Protein AF-A0A8I2YJL2-F1 (afdb_monomer_lite)

Radius of gyration: 26.75 Å; chains: 1; bounding box: 42×80×99 Å

pLDDT: mean 73.01, std 20.83, range [34.62, 95.69]

Organism: NCBI:txid495285

Sequence (172 aa):
MATSSSMVDPLESVQSTEHAPDVHYFFEKCKNETLTCVPCRWLPNHNFIYKYTTANSGLGSHIEKFHLLQYLELAEKHNWPIYITVITSVFSMGYTFKTLCEALKQTGVTTHNLPPPPMPSPQSPYNIRAGTEPSLEDGLPEFSTSIFVRFPIKFIIADDQVLVPNLDVHEN

Secondary structure (DSSP, 8-state):
---------TT-------S-HHHHTTEEEETTTEEEETTTTTSTT---EEETT--HHHHHHHHHHHSHHHHHHHHHHHT-----HHHHHHHHTT--HHHHHHHHTSTT--TTS--PPPP--TT---------PPPTTS--PPP-HHHHTHHHHHHHHHHT------------

Foldseek 3Di:
DDDDDDPDDPPPDPPPDDDQPLLCVQWDQDPVQKTWGPVQCPDVPRTDIGHVPDDSQVSLVVCQVPPVLVSLVVCVVVVGDDPNVLVVVVVVQVDDSVQVSVQVVDPPDHSVDGDRGDPDDPDDPDDPPDDDDDDPPDDDPDDDPVVVVPVVVVVVVVVVPDDDDDDDDDDD

Structure (mmCIF, N/CA/C/O backbone):
data_AF-A0A8I2YJL2-F1
#
_entry.id   AF-A0A8I2YJL2-F1
#
loop_
_atom_site.group_PDB
_atom_site.id
_atom_site.type_symbol
_atom_site.label_atom_id
_atom_site.label_alt_id
_atom_site.label_comp_id
_atom_site.label_asym_id
_atom_site.label_entity_id
_atom_site.label_seq_id
_atom_site.pdbx_PDB_ins_code
_atom_site.Cartn_x
_atom_site.Cartn_y
_atom_site.Cartn_z
_atom_site.occupancy
_atom_site.B_iso_or_equiv
_atom_site.auth_seq_id
_atom_site.auth_comp_id
_atom_site.auth_asym_id
_atom_site.auth_atom_id
_atom_site.pdbx_PDB_model_num
ATOM 1 N N . MET A 1 1 ? -5.627 -3.458 -59.576 1.00 40.25 1 MET A N 1
ATOM 2 C CA . MET A 1 1 ? -5.447 -2.564 -58.413 1.00 40.25 1 MET A CA 1
ATOM 3 C C . MET A 1 1 ? -6.241 -3.164 -57.269 1.00 40.25 1 MET A C 1
ATOM 5 O O . MET A 1 1 ? -7.459 -3.093 -57.298 1.00 40.25 1 MET A O 1
ATOM 9 N N . ALA A 1 2 ? -5.571 -3.873 -56.363 1.00 34.62 2 ALA A N 1
ATOM 10 C CA . ALA A 1 2 ? -6.199 -4.526 -55.219 1.00 34.62 2 ALA A CA 1
ATOM 11 C C . ALA A 1 2 ? -5.744 -3.792 -53.954 1.00 34.62 2 ALA A C 1
ATOM 13 O O . ALA A 1 2 ? -4.549 -3.712 -53.680 1.00 34.62 2 ALA A O 1
ATOM 14 N N . THR A 1 3 ? -6.692 -3.195 -53.240 1.00 39.78 3 THR A N 1
ATOM 15 C CA . THR A 1 3 ? -6.475 -2.540 -51.949 1.00 39.78 3 THR A CA 1
ATOM 16 C C . THR A 1 3 ? -6.655 -3.570 -50.841 1.00 39.78 3 THR A C 1
ATOM 18 O O . THR A 1 3 ? -7.779 -3.977 -50.550 1.00 39.78 3 THR A O 1
ATOM 21 N N . SER A 1 4 ? -5.553 -3.994 -50.229 1.00 38.56 4 SER A N 1
ATOM 22 C CA . SER A 1 4 ? -5.560 -4.810 -49.015 1.00 38.56 4 SER A CA 1
ATOM 23 C C . SER A 1 4 ? -5.905 -3.919 -47.822 1.00 38.56 4 SER A C 1
ATOM 25 O O . SER A 1 4 ? -5.081 -3.125 -47.371 1.00 38.56 4 SER A O 1
ATOM 27 N N . SER A 1 5 ? -7.142 -4.017 -47.338 1.00 41.66 5 SER A N 1
ATOM 28 C CA . SER A 1 5 ? -7.577 -3.388 -46.092 1.00 41.66 5 SER A CA 1
ATOM 29 C C . SER A 1 5 ? -7.211 -4.319 -44.935 1.00 41.66 5 SER A C 1
ATOM 31 O O . SER A 1 5 ? -7.800 -5.383 -44.768 1.00 41.66 5 SER A O 1
ATOM 33 N N . SER A 1 6 ? -6.169 -3.947 -44.194 1.00 46.12 6 SER A N 1
ATOM 34 C CA . SER A 1 6 ? -5.740 -4.613 -42.966 1.00 46.12 6 SER A CA 1
ATOM 35 C C . SER A 1 6 ? -6.731 -4.265 -41.858 1.00 46.12 6 SER A C 1
ATOM 37 O O . SER A 1 6 ? -6.643 -3.188 -41.268 1.00 46.12 6 SER A O 1
ATOM 39 N N . MET A 1 7 ? -7.689 -5.155 -41.597 1.00 44.62 7 MET A N 1
ATOM 40 C CA . MET A 1 7 ? -8.492 -5.115 -40.377 1.00 44.62 7 MET A CA 1
ATOM 41 C C . MET A 1 7 ? -7.555 -5.370 -39.198 1.00 44.62 7 MET A C 1
ATOM 43 O O . MET A 1 7 ? -7.060 -6.478 -39.018 1.00 44.62 7 MET A O 1
ATOM 47 N N . VAL A 1 8 ? -7.271 -4.322 -38.431 1.00 51.69 8 VAL A N 1
ATOM 48 C CA . VAL A 1 8 ? -6.708 -4.475 -37.092 1.00 51.69 8 VAL A CA 1
ATOM 49 C C . VAL A 1 8 ? -7.827 -4.974 -36.185 1.00 51.69 8 VAL A C 1
ATOM 51 O O . VAL A 1 8 ? -8.865 -4.327 -36.050 1.00 51.69 8 VAL A O 1
ATOM 54 N N . ASP A 1 9 ? -7.632 -6.169 -35.640 1.00 42.97 9 ASP A N 1
ATOM 55 C CA . ASP A 1 9 ? -8.527 -6.807 -34.683 1.00 42.97 9 ASP A CA 1
ATOM 56 C C . ASP A 1 9 ? -8.561 -5.968 -33.385 1.00 42.97 9 ASP A C 1
ATOM 58 O O . ASP A 1 9 ? -7.508 -5.757 -32.776 1.00 42.97 9 ASP A O 1
ATOM 62 N N . PRO A 1 10 ? -9.719 -5.433 -32.947 1.00 44.44 10 PRO A N 1
ATOM 63 C CA . PRO A 1 10 ? -9.801 -4.607 -31.741 1.00 44.44 10 PRO A CA 1
ATOM 64 C C . PRO A 1 10 ? -9.634 -5.385 -30.426 1.00 44.44 10 PRO A C 1
ATOM 66 O O . PRO A 1 10 ? -9.816 -4.793 -29.360 1.00 44.44 10 PRO A O 1
ATOM 69 N N . LEU A 1 11 ? -9.331 -6.687 -30.469 1.00 42.66 11 LEU A N 1
ATOM 70 C CA . LEU A 1 11 ? -9.322 -7.556 -29.291 1.00 42.66 11 LEU A CA 1
ATOM 71 C C . LEU A 1 11 ? -7.940 -8.064 -28.850 1.00 42.66 11 LEU A C 1
ATOM 73 O O . LEU A 1 11 ? -7.865 -8.945 -27.998 1.00 42.66 11 LEU A O 1
ATOM 77 N N . GLU A 1 12 ? -6.841 -7.491 -29.343 1.00 41.25 12 GLU A N 1
ATOM 78 C CA . GLU A 1 12 ? -5.493 -7.797 -28.839 1.00 41.25 12 GLU A CA 1
ATOM 79 C C . GLU A 1 12 ? -4.916 -6.655 -27.994 1.00 41.25 12 GLU A C 1
ATOM 81 O O . GLU A 1 12 ? -4.026 -5.923 -28.412 1.00 41.25 12 GLU A O 1
ATOM 86 N N . SER A 1 13 ? -5.427 -6.503 -26.771 1.00 45.25 13 SER A N 1
ATOM 87 C CA . SER A 1 13 ? -4.605 -6.191 -25.588 1.00 45.25 13 SER A CA 1
ATOM 88 C C . SER A 1 13 ? -5.466 -6.253 -24.325 1.00 45.25 13 SER A C 1
ATOM 90 O O . SER A 1 13 ? -5.658 -5.274 -23.606 1.00 45.25 13 SER A O 1
ATOM 92 N N . VAL A 1 14 ? -5.999 -7.436 -24.032 1.00 44.56 14 VAL A N 1
ATOM 93 C CA . VAL A 1 14 ? -6.298 -7.798 -22.644 1.00 44.56 14 VAL A CA 1
ATOM 94 C C . VAL A 1 14 ? -5.341 -8.921 -22.276 1.00 44.56 14 VAL A C 1
ATOM 96 O O . VAL A 1 14 ? -5.726 -10.064 -22.063 1.00 44.56 14 VAL A O 1
ATOM 99 N N . GLN A 1 15 ? -4.047 -8.599 -22.223 1.00 41.25 15 GLN A N 1
ATOM 100 C CA . GLN A 1 15 ? -3.095 -9.420 -21.476 1.00 41.25 15 GLN A CA 1
ATOM 101 C C . GLN A 1 15 ? -3.305 -9.155 -19.979 1.00 41.25 15 GLN A C 1
ATOM 103 O O . GLN A 1 15 ? -2.468 -8.560 -19.302 1.00 41.25 15 GLN A O 1
ATOM 108 N N . SER A 1 16 ? -4.455 -9.588 -19.460 1.00 48.97 16 SER A N 1
ATOM 109 C CA . SER A 1 16 ? -4.655 -9.779 -18.026 1.00 48.97 16 SER A CA 1
ATOM 110 C C . SER A 1 16 ? -3.971 -11.081 -17.635 1.00 48.97 16 SER A C 1
ATOM 112 O O . SER A 1 16 ? -4.596 -12.129 -17.526 1.00 48.97 16 SER A O 1
ATOM 114 N N . THR A 1 17 ? -2.656 -11.019 -17.449 1.00 43.50 17 THR A N 1
ATOM 115 C CA . THR A 1 17 ? -1.947 -12.025 -16.658 1.00 43.50 17 THR A CA 1
ATOM 116 C C . THR A 1 17 ? -2.290 -11.797 -15.192 1.00 43.50 17 THR A C 1
ATOM 118 O O . THR A 1 17 ? -1.990 -10.738 -14.642 1.00 43.50 17 THR A O 1
ATOM 121 N N . GLU A 1 18 ? -2.949 -12.787 -14.602 1.00 58.28 18 GLU A N 1
ATOM 122 C CA . GLU A 1 18 ? -3.351 -12.916 -13.202 1.00 58.28 18 GLU A CA 1
ATOM 123 C C . GLU A 1 18 ? -2.199 -12.652 -12.216 1.00 58.28 18 GLU A C 1
ATOM 125 O O . GLU A 1 18 ? -1.534 -13.578 -11.770 1.00 58.28 18 GLU A O 1
ATOM 130 N N . HIS A 1 19 ? -1.951 -11.404 -11.823 1.00 63.06 19 HIS A N 1
ATOM 131 C CA . HIS A 1 19 ? -1.019 -11.098 -10.735 1.00 63.06 19 HIS A CA 1
ATOM 132 C C . HIS A 1 19 ? -1.487 -9.852 -9.977 1.00 63.06 19 HIS A C 1
ATOM 134 O O . HIS A 1 19 ? -1.942 -8.898 -10.600 1.00 63.06 19 HIS A O 1
ATOM 140 N N . ALA A 1 20 ? -1.407 -9.913 -8.638 1.00 72.44 20 ALA A N 1
ATOM 141 C CA . ALA A 1 20 ? -1.527 -8.826 -7.651 1.00 72.44 20 ALA A CA 1
ATOM 142 C C . ALA A 1 20 ? -2.041 -7.478 -8.218 1.00 72.44 20 ALA A C 1
ATOM 144 O O . ALA A 1 20 ? -1.235 -6.574 -8.480 1.00 72.44 20 ALA A O 1
ATOM 145 N N . PRO A 1 21 ? -3.363 -7.339 -8.468 1.00 80.31 21 PRO A N 1
ATOM 146 C CA . PRO A 1 21 ? -3.924 -6.139 -9.097 1.00 80.31 21 PRO A CA 1
ATOM 147 C C . PRO A 1 21 ? -3.680 -4.883 -8.252 1.00 80.31 21 PRO A C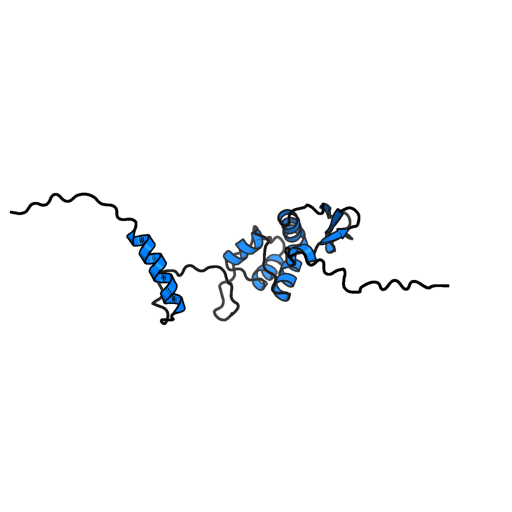 1
ATOM 149 O O . PRO A 1 21 ? -3.542 -3.783 -8.784 1.00 80.31 21 PRO A O 1
ATOM 152 N N . ASP A 1 22 ? -3.571 -5.079 -6.944 1.00 84.12 22 ASP A N 1
ATOM 153 C CA . ASP A 1 22 ? -3.222 -4.095 -5.934 1.00 84.12 22 ASP A CA 1
ATOM 154 C C . ASP A 1 22 ? -1.814 -3.521 -6.130 1.00 84.12 22 ASP A C 1
ATOM 156 O O . ASP A 1 22 ? -1.627 -2.304 -6.111 1.00 84.12 22 ASP A O 1
ATOM 160 N N . VAL A 1 23 ? -0.828 -4.382 -6.386 1.00 86.06 23 VAL A N 1
ATOM 161 C CA . VAL A 1 23 ? 0.558 -3.967 -6.611 1.00 86.06 23 VAL A CA 1
ATOM 162 C C . VAL A 1 23 ? 0.696 -3.319 -7.983 1.00 86.06 23 VAL A C 1
ATOM 164 O O . VAL A 1 23 ? 1.228 -2.214 -8.094 1.00 86.06 23 VAL A O 1
ATOM 167 N N . HIS A 1 24 ? 0.189 -3.964 -9.035 1.00 88.75 24 HIS A N 1
ATOM 168 C CA . HIS A 1 24 ? 0.382 -3.495 -10.409 1.00 88.75 24 HIS A CA 1
ATOM 169 C C . HIS A 1 24 ? -0.317 -2.170 -10.718 1.00 88.75 24 HIS A C 1
ATOM 171 O O . HIS A 1 24 ? 0.131 -1.466 -11.619 1.00 88.75 24 HIS A O 1
ATOM 177 N N . TYR A 1 25 ? -1.330 -1.768 -9.946 1.00 91.06 25 TYR A N 1
ATOM 178 C CA . TYR A 1 25 ? -1.932 -0.438 -10.068 1.00 91.06 25 TYR A CA 1
ATOM 179 C C . TYR A 1 25 ? -0.901 0.700 -9.956 1.00 91.06 25 TYR A C 1
ATOM 181 O O . TYR A 1 25 ? -1.024 1.733 -10.615 1.00 91.06 25 TYR A O 1
ATOM 189 N N . PHE A 1 26 ? 0.137 0.516 -9.138 1.00 92.25 26 PHE A N 1
ATOM 190 C CA . PHE A 1 26 ? 1.153 1.539 -8.894 1.00 92.25 26 PHE A CA 1
ATOM 191 C C . PHE A 1 26 ? 2.275 1.550 -9.935 1.00 92.25 26 PHE A C 1
ATOM 193 O O . PHE A 1 26 ? 3.034 2.520 -9.972 1.00 92.25 26 PHE A O 1
ATOM 200 N N . PHE A 1 27 ? 2.400 0.515 -10.774 1.00 92.94 27 PHE A N 1
ATOM 201 C CA . PHE A 1 27 ? 3.561 0.326 -11.646 1.00 92.94 27 PHE A CA 1
ATOM 202 C C . PHE A 1 27 ? 3.181 0.204 -13.119 1.00 92.94 27 PHE A C 1
ATOM 204 O O . PHE A 1 27 ? 2.415 -0.666 -13.521 1.00 92.94 27 PHE A O 1
ATOM 211 N N . GLU A 1 28 ? 3.806 1.037 -13.946 1.00 91.75 28 GLU A N 1
ATOM 212 C CA . GLU A 1 28 ? 3.641 1.027 -15.397 1.00 91.75 28 GLU A CA 1
ATOM 213 C C . GLU A 1 28 ? 4.828 0.323 -16.067 1.00 91.75 28 GLU A C 1
ATOM 215 O O . GLU A 1 28 ? 5.984 0.519 -15.675 1.00 91.75 28 GLU A O 1
ATOM 220 N N . LYS A 1 29 ? 4.545 -0.504 -17.083 1.00 90.19 29 LYS A N 1
ATOM 221 C CA . LYS A 1 29 ? 5.572 -1.157 -17.908 1.00 90.19 29 LYS A CA 1
ATOM 222 C C . LYS A 1 29 ? 6.118 -0.163 -18.934 1.00 90.19 29 LYS A C 1
ATOM 224 O O . LYS A 1 29 ? 5.367 0.394 -19.730 1.00 90.19 29 LYS A O 1
ATOM 229 N N . CYS A 1 30 ? 7.433 0.002 -18.960 1.00 85.50 30 CYS A N 1
ATOM 230 C CA . CYS A 1 30 ? 8.153 0.844 -19.910 1.00 85.50 30 CYS A CA 1
ATOM 231 C C . CYS A 1 30 ? 8.823 0.003 -21.012 1.00 85.50 30 CYS A C 1
ATOM 233 O O . CYS A 1 30 ? 9.103 -1.181 -20.831 1.00 85.50 30 CYS A O 1
ATOM 235 N N . LYS A 1 31 ? 9.142 0.638 -22.152 1.00 79.88 31 LYS A N 1
ATOM 236 C CA . LYS A 1 31 ? 9.701 -0.017 -23.358 1.00 79.88 31 LYS A CA 1
ATOM 237 C C . LYS A 1 31 ? 11.020 -0.773 -23.137 1.00 79.88 31 LYS A C 1
ATOM 239 O O . LYS A 1 31 ? 11.356 -1.629 -23.942 1.00 79.88 31 LYS A O 1
ATOM 244 N N . ASN A 1 32 ? 11.741 -0.483 -22.056 1.00 84.62 32 ASN A N 1
ATOM 245 C CA . ASN A 1 32 ? 13.047 -1.071 -21.751 1.00 84.62 32 ASN A CA 1
ATOM 246 C C . ASN A 1 32 ? 12.949 -2.250 -20.768 1.00 84.62 32 ASN A C 1
ATOM 248 O O . ASN A 1 32 ? 13.877 -2.466 -19.994 1.00 84.62 32 ASN A O 1
ATOM 252 N N . GLU A 1 33 ? 11.813 -2.955 -20.739 1.00 86.75 33 GLU A N 1
ATOM 253 C CA . GLU A 1 33 ? 11.546 -4.042 -19.779 1.00 86.75 33 GLU A CA 1
ATOM 254 C C . GLU A 1 33 ? 11.688 -3.591 -18.316 1.00 86.75 33 GLU A C 1
ATOM 256 O O . GLU A 1 33 ? 12.111 -4.340 -17.429 1.00 86.75 33 GLU A O 1
ATOM 261 N N . THR A 1 34 ? 11.340 -2.333 -18.054 1.00 90.69 34 THR A N 1
ATOM 262 C CA . THR A 1 34 ? 11.356 -1.747 -16.718 1.00 90.69 34 THR A CA 1
ATOM 263 C C . THR A 1 34 ? 9.946 -1.474 -16.221 1.00 90.69 34 THR A C 1
ATOM 265 O O . THR A 1 34 ? 9.014 -1.274 -16.998 1.00 90.69 34 THR A O 1
ATOM 268 N N . LEU A 1 35 ? 9.798 -1.471 -14.902 1.00 91.12 35 LEU A N 1
ATOM 269 C CA . LEU A 1 35 ? 8.601 -1.042 -14.196 1.00 91.12 35 LEU A CA 1
ATOM 270 C C . LEU A 1 35 ? 8.902 0.281 -13.504 1.00 91.12 35 LEU A C 1
ATOM 272 O O . LEU A 1 35 ? 9.925 0.416 -12.828 1.00 91.12 35 LEU A O 1
ATOM 276 N N . THR A 1 36 ? 8.016 1.255 -13.653 1.00 91.81 36 THR A N 1
ATOM 277 C CA . THR A 1 36 ? 8.159 2.559 -13.003 1.00 91.81 36 THR A CA 1
ATOM 278 C C . THR A 1 36 ? 6.961 2.814 -12.116 1.00 91.81 36 THR A C 1
ATOM 280 O O . THR A 1 36 ? 5.821 2.633 -12.541 1.00 91.81 36 THR A O 1
ATOM 283 N N . CYS A 1 37 ? 7.214 3.252 -10.885 1.00 93.75 37 CYS A N 1
ATOM 284 C CA . CYS A 1 37 ? 6.137 3.667 -10.001 1.00 93.75 37 CYS A CA 1
ATOM 285 C C . CYS A 1 37 ? 5.509 4.975 -10.516 1.00 93.75 37 CYS A C 1
ATOM 287 O O . CYS A 1 37 ? 6.176 6.014 -10.580 1.00 93.75 37 CYS A O 1
ATOM 289 N N . VAL A 1 38 ? 4.224 4.934 -10.871 1.00 91.69 38 VAL A N 1
ATOM 290 C CA . VAL A 1 38 ? 3.510 6.048 -11.510 1.00 91.69 38 VAL A CA 1
ATOM 291 C C . VAL A 1 38 ? 3.446 7.289 -10.607 1.00 91.69 38 VAL A C 1
ATOM 293 O O . VAL A 1 38 ? 3.825 8.361 -11.085 1.00 91.69 38 VAL A O 1
ATOM 296 N N . PRO A 1 39 ? 3.075 7.194 -9.311 1.00 90.56 39 PRO A N 1
ATOM 297 C CA . PRO A 1 39 ? 3.139 8.341 -8.397 1.00 90.56 39 PRO A CA 1
ATOM 298 C C . PRO A 1 39 ? 4.541 8.941 -8.228 1.00 90.56 39 PRO A C 1
ATOM 300 O O . PRO A 1 39 ? 4.696 10.141 -8.021 1.00 90.56 39 PRO A O 1
ATOM 303 N N . CYS A 1 40 ? 5.572 8.104 -8.311 1.00 91.12 40 CYS A N 1
ATOM 304 C CA . CYS A 1 40 ? 6.956 8.480 -8.040 1.00 91.12 40 CYS A CA 1
ATOM 305 C C . CYS A 1 40 ? 7.667 9.137 -9.222 1.00 91.12 40 CYS A C 1
ATOM 307 O O . CYS A 1 40 ? 8.613 9.897 -9.024 1.00 91.12 40 CYS A O 1
ATOM 309 N N . ARG A 1 41 ? 7.244 8.842 -10.456 1.00 87.75 41 ARG A N 1
ATOM 310 C CA . ARG A 1 41 ? 8.020 9.159 -11.667 1.00 87.75 41 ARG A CA 1
ATOM 311 C C . ARG A 1 41 ? 8.333 10.648 -11.852 1.00 87.75 41 ARG A C 1
ATOM 313 O O . ARG A 1 41 ? 9.312 10.984 -12.511 1.00 87.75 41 ARG A O 1
ATOM 320 N N . TRP A 1 42 ? 7.514 11.525 -11.272 1.00 82.00 42 TRP A N 1
ATOM 321 C CA . TRP A 1 42 ? 7.639 12.981 -11.387 1.00 82.00 42 TRP A CA 1
ATOM 322 C C . TRP A 1 42 ? 8.298 13.652 -10.181 1.00 82.00 42 TRP A C 1
ATOM 324 O O . TRP A 1 42 ? 8.518 14.861 -10.201 1.00 82.00 42 TRP A O 1
ATOM 334 N N . LEU A 1 43 ? 8.595 12.896 -9.125 1.00 83.06 43 LEU 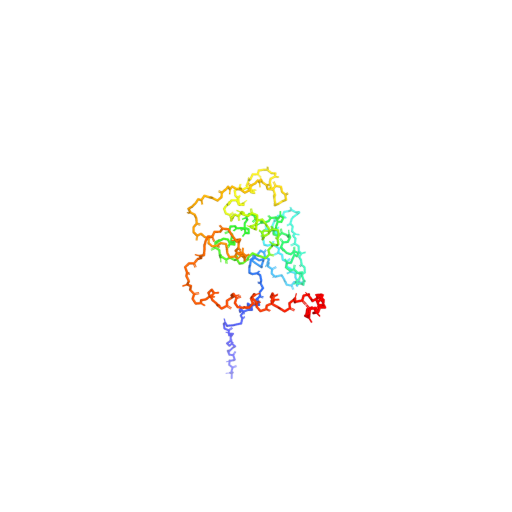A N 1
ATOM 335 C CA . LEU A 1 43 ? 9.173 13.446 -7.911 1.00 83.06 43 LEU A CA 1
ATOM 336 C C . LEU A 1 43 ? 10.704 13.519 -8.046 1.00 83.06 43 LEU A C 1
ATOM 338 O O . LEU A 1 43 ? 11.351 12.491 -8.286 1.00 83.06 43 LEU A O 1
ATOM 342 N N . PRO A 1 44 ? 11.316 14.709 -7.886 1.00 74.94 44 PRO A N 1
ATOM 343 C CA . PRO A 1 44 ? 12.767 14.831 -7.911 1.00 74.94 44 PRO A CA 1
ATOM 344 C C . PRO A 1 44 ? 13.370 14.000 -6.770 1.00 74.94 44 PRO A C 1
ATOM 346 O O . PRO A 1 44 ? 12.896 14.052 -5.638 1.00 74.94 44 PRO A O 1
ATOM 349 N N . ASN A 1 45 ? 14.408 13.216 -7.078 1.00 76.94 45 ASN A N 1
ATOM 350 C CA . ASN A 1 45 ? 15.083 12.278 -6.163 1.00 76.94 45 ASN A CA 1
ATOM 351 C C . ASN A 1 45 ? 14.242 11.085 -5.672 1.00 76.94 45 ASN A C 1
ATOM 353 O O . ASN A 1 45 ? 14.641 10.402 -4.731 1.00 76.94 45 ASN A O 1
ATOM 357 N N . HIS A 1 46 ? 13.106 10.805 -6.311 1.00 80.25 46 HIS A N 1
ATOM 358 C CA . HIS A 1 46 ? 12.214 9.717 -5.911 1.00 80.25 46 HIS A CA 1
ATOM 359 C C . HIS A 1 46 ? 11.686 8.937 -7.127 1.00 80.25 46 HIS A C 1
ATOM 361 O O . HIS A 1 46 ? 10.579 8.415 -7.112 1.00 80.25 46 HIS A O 1
ATOM 367 N N . ASN A 1 47 ? 12.480 8.854 -8.199 1.00 81.06 47 ASN A N 1
ATOM 368 C CA . ASN A 1 47 ? 12.154 8.070 -9.389 1.00 81.06 47 ASN A CA 1
ATOM 369 C C . ASN A 1 47 ? 12.715 6.646 -9.247 1.00 81.06 47 ASN A C 1
ATOM 371 O O . ASN A 1 47 ? 13.897 6.402 -9.488 1.00 81.06 47 ASN A O 1
ATOM 375 N N . PHE A 1 48 ? 11.859 5.719 -8.818 1.00 86.75 48 PHE A N 1
ATOM 376 C CA . PHE A 1 48 ? 12.208 4.308 -8.686 1.00 86.75 48 PHE A CA 1
ATOM 377 C C . PHE A 1 48 ? 11.914 3.552 -9.982 1.00 86.75 48 PHE A C 1
ATOM 379 O O . PHE A 1 48 ? 10.782 3.550 -10.478 1.00 86.75 48 PHE A O 1
ATOM 386 N N . ILE A 1 49 ? 12.944 2.878 -10.496 1.00 88.88 49 ILE A N 1
ATOM 387 C CA . ILE A 1 49 ? 12.882 2.038 -11.691 1.00 88.88 49 ILE A CA 1
ATOM 388 C C . ILE A 1 49 ? 13.248 0.611 -11.290 1.00 88.88 49 ILE A C 1
ATOM 390 O O . ILE A 1 49 ? 14.318 0.359 -10.737 1.00 88.88 49 ILE A O 1
ATOM 394 N N . TYR A 1 50 ? 12.358 -0.321 -11.598 1.00 91.69 50 TYR A N 1
ATOM 395 C CA . TYR A 1 50 ? 12.504 -1.748 -11.341 1.00 91.69 50 TYR A CA 1
ATOM 396 C C . TYR A 1 50 ? 12.659 -2.502 -12.658 1.00 91.69 50 TYR A C 1
ATOM 398 O O . TYR A 1 50 ? 12.292 -2.000 -13.721 1.00 91.69 50 TYR A O 1
ATOM 406 N N . LYS A 1 51 ? 13.191 -3.723 -12.606 1.00 91.12 51 LYS A N 1
ATOM 407 C CA . LYS A 1 51 ? 13.160 -4.626 -13.763 1.00 91.12 51 LYS A CA 1
ATOM 408 C C . LYS A 1 51 ? 11.777 -5.262 -13.854 1.00 91.12 51 LYS A C 1
ATOM 410 O O . LYS A 1 51 ? 11.123 -5.456 -12.833 1.00 91.12 51 LYS A O 1
ATOM 415 N N . TYR A 1 52 ? 11.354 -5.662 -15.047 1.00 88.50 52 TYR A N 1
ATOM 416 C CA . TYR A 1 52 ? 10.102 -6.401 -15.225 1.00 88.50 52 TYR A CA 1
ATOM 417 C C . TYR A 1 52 ? 10.062 -7.720 -14.433 1.00 88.50 52 TYR A C 1
ATOM 419 O O . TYR A 1 52 ? 9.001 -8.178 -14.029 1.00 88.50 52 TYR A O 1
ATOM 427 N N . THR A 1 53 ? 11.234 -8.297 -14.156 1.00 88.88 53 THR A N 1
ATOM 428 C CA . THR A 1 53 ? 11.407 -9.518 -13.358 1.00 88.88 53 THR A CA 1
ATOM 429 C C . THR A 1 53 ? 11.431 -9.279 -11.848 1.00 88.88 53 THR A C 1
ATOM 431 O O . THR A 1 53 ? 11.618 -10.226 -11.083 1.00 88.88 53 THR A O 1
ATOM 434 N N . THR A 1 54 ? 11.290 -8.032 -11.387 1.00 89.56 54 THR A N 1
ATOM 435 C CA . THR A 1 54 ? 11.226 -7.739 -9.955 1.00 89.56 54 THR A CA 1
ATOM 436 C C . THR A 1 54 ? 10.004 -8.422 -9.346 1.00 89.56 54 THR A C 1
ATOM 438 O O . THR A 1 54 ? 8.879 -8.224 -9.791 1.00 89.56 54 THR A O 1
ATOM 441 N N . ALA A 1 55 ? 10.237 -9.218 -8.302 1.00 89.50 55 ALA A N 1
ATOM 442 C CA . ALA A 1 55 ? 9.175 -9.904 -7.585 1.00 89.50 55 ALA A CA 1
ATOM 443 C C . ALA A 1 55 ? 8.211 -8.913 -6.913 1.00 89.50 55 ALA A C 1
ATOM 445 O O . ALA A 1 55 ? 8.624 -7.858 -6.423 1.00 89.50 55 ALA A O 1
ATOM 446 N N . ASN A 1 56 ? 6.942 -9.312 -6.794 1.00 89.00 56 ASN A N 1
ATOM 447 C CA . ASN A 1 56 ? 5.898 -8.513 -6.144 1.00 89.00 56 ASN A CA 1
ATOM 448 C C . ASN A 1 56 ? 6.239 -8.141 -4.696 1.00 89.00 56 ASN A C 1
ATOM 450 O O . ASN A 1 56 ? 5.782 -7.109 -4.226 1.00 89.00 56 ASN A O 1
ATOM 454 N N . SER A 1 57 ? 7.078 -8.918 -4.002 1.00 88.94 57 SER A N 1
ATOM 455 C CA . SER A 1 57 ? 7.586 -8.558 -2.673 1.00 88.94 57 SER A CA 1
ATOM 456 C C . SER A 1 57 ? 8.396 -7.257 -2.690 1.00 88.94 57 SER A C 1
ATOM 458 O O . SER A 1 57 ? 8.185 -6.400 -1.839 1.00 88.94 57 SER A O 1
ATOM 460 N N . GLY A 1 58 ? 9.265 -7.061 -3.688 1.00 90.00 58 GLY A N 1
ATOM 461 C CA . GLY A 1 58 ? 10.051 -5.833 -3.835 1.00 90.00 58 GLY A CA 1
ATOM 462 C C . GLY A 1 58 ? 9.188 -4.617 -4.181 1.00 90.00 58 GLY A C 1
ATOM 463 O O . GLY A 1 58 ? 9.399 -3.530 -3.644 1.00 90.00 58 GLY A O 1
ATOM 464 N N . LEU A 1 59 ? 8.178 -4.813 -5.032 1.00 92.69 59 LEU A N 1
ATOM 465 C CA . LEU A 1 59 ? 7.193 -3.779 -5.364 1.00 92.69 59 LEU A CA 1
ATOM 466 C C . LEU A 1 59 ? 6.277 -3.465 -4.166 1.00 92.69 59 LEU A C 1
ATOM 468 O O . LEU A 1 59 ? 5.961 -2.305 -3.911 1.00 92.69 59 LEU A O 1
ATOM 472 N N . GLY A 1 60 ? 5.913 -4.483 -3.386 1.00 93.56 60 GLY A N 1
ATOM 473 C CA . GLY A 1 60 ? 5.147 -4.357 -2.149 1.00 93.56 60 GLY A CA 1
ATOM 474 C C . GLY A 1 60 ? 5.886 -3.541 -1.092 1.00 93.56 60 GLY A C 1
ATOM 475 O O . GLY A 1 60 ? 5.297 -2.630 -0.519 1.00 93.56 60 GLY A O 1
ATOM 476 N N . SER A 1 61 ? 7.190 -3.771 -0.899 1.00 92.81 61 SER A N 1
ATOM 477 C CA . SER A 1 61 ? 8.013 -2.949 0.006 1.00 92.81 61 SER A CA 1
ATOM 478 C C . SER A 1 61 ? 8.100 -1.482 -0.432 1.00 92.81 61 SER A C 1
ATOM 480 O O . SER A 1 61 ? 8.146 -0.587 0.412 1.00 92.81 61 SER A O 1
ATOM 482 N N . HIS A 1 62 ? 8.101 -1.204 -1.742 1.00 94.12 62 HIS A N 1
ATOM 483 C CA . HIS A 1 62 ? 8.010 0.170 -2.254 1.00 94.12 62 HIS A CA 1
ATOM 484 C C . HIS A 1 62 ? 6.670 0.811 -1.882 1.00 94.12 62 HIS A C 1
ATOM 486 O O . HIS A 1 62 ? 6.639 1.933 -1.376 1.00 94.12 62 HIS A O 1
ATOM 492 N N . ILE A 1 63 ? 5.565 0.098 -2.108 1.00 94.50 63 ILE A N 1
ATOM 493 C CA . ILE A 1 63 ? 4.223 0.585 -1.773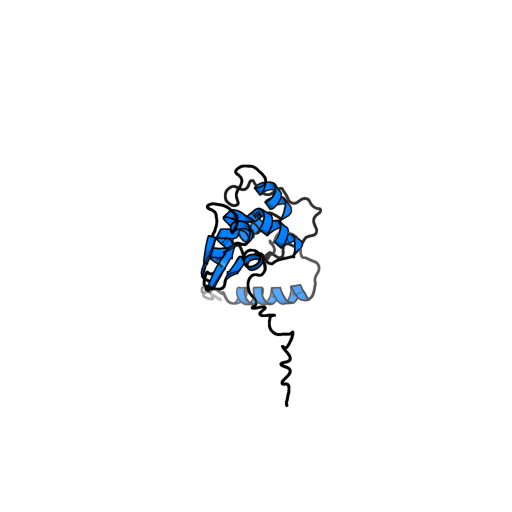 1.00 94.50 63 ILE A CA 1
ATOM 494 C C . ILE A 1 63 ? 4.102 0.834 -0.269 1.00 94.50 63 ILE A C 1
ATOM 496 O O . ILE A 1 63 ? 3.666 1.912 0.125 1.00 94.50 63 ILE A O 1
ATOM 500 N N . GLU A 1 64 ? 4.537 -0.109 0.566 1.00 93.56 64 GLU A N 1
ATOM 501 C CA . GLU A 1 64 ? 4.528 0.028 2.025 1.00 93.56 64 GLU A CA 1
ATOM 502 C C . GLU A 1 64 ? 5.271 1.290 2.482 1.00 93.56 64 GLU A C 1
ATOM 504 O O . GLU A 1 64 ? 4.793 2.032 3.338 1.00 93.56 64 GLU A O 1
ATOM 509 N N . LYS A 1 65 ? 6.430 1.570 1.885 1.00 91.50 65 LYS A N 1
ATOM 510 C CA . LYS A 1 65 ? 7.264 2.692 2.312 1.00 91.50 65 LYS A CA 1
ATOM 511 C C . LYS A 1 65 ? 6.750 4.048 1.833 1.00 91.50 65 LYS A C 1
ATOM 513 O O . LYS A 1 65 ? 6.903 5.037 2.547 1.00 91.50 65 LYS A O 1
ATOM 518 N N . PHE A 1 66 ? 6.195 4.115 0.625 1.00 92.06 66 PHE A N 1
ATOM 519 C CA . PHE A 1 66 ? 5.957 5.397 -0.050 1.00 92.06 66 PHE A CA 1
ATOM 520 C C . PHE A 1 66 ? 4.492 5.687 -0.364 1.00 92.06 66 PHE A C 1
ATOM 522 O O . PHE A 1 66 ? 4.124 6.849 -0.540 1.00 92.06 66 PHE A O 1
ATOM 529 N N . HIS A 1 67 ? 3.649 4.660 -0.444 1.00 93.56 67 HIS A N 1
ATOM 530 C CA . HIS A 1 67 ? 2.271 4.774 -0.927 1.00 93.56 67 HIS A CA 1
ATOM 531 C C . HIS A 1 67 ? 1.260 4.041 -0.049 1.00 93.56 67 HIS A C 1
ATOM 533 O O . HIS A 1 67 ? 0.145 3.788 -0.496 1.00 93.56 67 HIS A O 1
ATOM 539 N N . LEU A 1 68 ? 1.612 3.722 1.198 1.00 94.56 68 LEU A N 1
ATOM 540 C CA . LEU A 1 68 ? 0.786 2.863 2.037 1.00 94.56 68 LEU A CA 1
ATOM 541 C C . LEU A 1 68 ? -0.626 3.414 2.263 1.00 94.56 68 LEU A C 1
ATOM 543 O O . LEU A 1 68 ? -1.594 2.681 2.102 1.00 94.56 68 LEU A O 1
ATOM 547 N N . LEU A 1 69 ? -0.761 4.706 2.575 1.00 94.88 69 LEU A N 1
ATOM 548 C CA . LEU A 1 69 ? -2.076 5.332 2.755 1.00 94.88 69 LEU A CA 1
ATOM 549 C C . LEU A 1 69 ? -2.940 5.217 1.492 1.00 94.88 69 LEU A C 1
ATOM 551 O O . LEU A 1 69 ? -4.078 4.765 1.559 1.00 94.88 69 LEU A O 1
ATOM 555 N N . GLN A 1 70 ? -2.375 5.559 0.332 1.00 94.94 70 GLN A N 1
ATOM 556 C CA . GLN A 1 70 ? -3.079 5.472 -0.948 1.00 94.94 70 GLN A CA 1
ATOM 557 C C . GLN A 1 70 ? -3.443 4.023 -1.299 1.00 94.94 70 GLN A C 1
ATOM 559 O O . GLN A 1 70 ? -4.523 3.761 -1.823 1.00 94.94 70 GLN A O 1
ATOM 564 N N . TYR A 1 71 ? -2.549 3.076 -1.010 1.00 95.69 71 TYR A N 1
ATOM 565 C CA . TYR A 1 71 ? -2.793 1.652 -1.203 1.00 95.69 71 TYR A CA 1
ATOM 566 C C . TYR A 1 71 ? -3.969 1.163 -0.357 1.00 95.69 71 TYR A C 1
ATOM 568 O O . TYR A 1 71 ? -4.839 0.482 -0.888 1.00 95.69 71 TYR A O 1
ATOM 576 N N . LEU A 1 72 ? -4.037 1.542 0.923 1.00 95.69 72 LEU A N 1
ATOM 577 C CA . LEU A 1 72 ? -5.131 1.148 1.813 1.00 95.69 72 LEU A CA 1
ATOM 578 C C . LEU A 1 72 ? -6.481 1.700 1.336 1.00 95.69 72 LEU A C 1
ATOM 580 O O . LEU A 1 72 ? -7.455 0.953 1.289 1.00 95.69 72 LEU A O 1
ATOM 584 N N . GLU A 1 73 ? -6.531 2.970 0.925 1.00 94.12 73 GLU A N 1
ATOM 585 C CA . GLU A 1 73 ? -7.752 3.597 0.397 1.00 94.12 73 GLU A CA 1
ATOM 586 C C . GLU A 1 73 ? -8.246 2.912 -0.887 1.00 94.12 73 GLU A C 1
ATOM 588 O O . GLU A 1 73 ? -9.441 2.655 -1.048 1.00 94.12 73 GLU A O 1
ATOM 593 N N . LEU A 1 74 ? -7.333 2.588 -1.807 1.00 93.50 74 LEU A N 1
ATOM 594 C CA . LEU A 1 74 ? -7.677 1.889 -3.045 1.00 93.50 74 LEU A CA 1
ATOM 595 C C . LEU A 1 74 ? -8.073 0.437 -2.789 1.00 93.50 74 LEU A C 1
ATOM 597 O O . LEU A 1 74 ? -9.048 -0.033 -3.372 1.00 93.50 74 LEU A O 1
ATOM 601 N N . ALA A 1 75 ? -7.359 -0.259 -1.908 1.00 93.81 75 ALA A N 1
ATOM 602 C CA . ALA A 1 75 ? -7.653 -1.645 -1.597 1.00 93.81 75 ALA A CA 1
ATOM 603 C C . ALA A 1 75 ? -9.024 -1.800 -0.925 1.00 93.81 75 ALA A C 1
ATOM 605 O O . ALA A 1 75 ? -9.769 -2.706 -1.295 1.00 93.81 75 ALA A O 1
ATOM 606 N N . GLU A 1 76 ? -9.405 -0.887 -0.026 1.00 94.31 76 GLU A N 1
ATOM 607 C CA . GLU A 1 76 ? -10.756 -0.850 0.547 1.00 94.31 76 GLU A CA 1
ATOM 608 C C . GLU A 1 76 ? -11.806 -0.550 -0.532 1.00 94.31 76 GLU A C 1
ATOM 610 O O . GLU A 1 76 ? -12.776 -1.291 -0.692 1.00 94.31 76 GLU A O 1
ATOM 615 N N . LYS A 1 77 ? -11.584 0.495 -1.341 1.00 94.19 77 LYS A N 1
ATOM 616 C CA . LYS A 1 77 ? -12.520 0.916 -2.395 1.00 94.19 77 LYS A CA 1
ATOM 617 C C . LYS A 1 77 ? -12.765 -0.167 -3.448 1.00 94.19 77 LYS A C 1
ATOM 619 O O . LYS A 1 77 ? -13.886 -0.313 -3.937 1.00 94.19 77 LYS A O 1
ATOM 624 N N . HIS A 1 78 ? -11.718 -0.886 -3.835 1.00 91.12 78 HIS A N 1
ATOM 625 C CA . HIS A 1 78 ? -11.762 -1.888 -4.895 1.00 91.12 78 HIS A CA 1
ATOM 626 C C . HIS A 1 78 ? -11.892 -3.323 -4.372 1.00 91.12 78 HIS A C 1
ATOM 628 O O . HIS A 1 78 ? -11.928 -4.248 -5.182 1.00 91.12 78 HIS A O 1
ATOM 634 N N . ASN A 1 79 ? -12.008 -3.514 -3.052 1.00 90.56 79 ASN A N 1
ATOM 635 C CA . ASN A 1 79 ? -12.034 -4.826 -2.399 1.00 90.56 79 ASN A CA 1
ATOM 636 C C . ASN A 1 79 ? -10.852 -5.710 -2.827 1.00 90.56 79 ASN A C 1
ATOM 638 O O . ASN A 1 79 ? -11.016 -6.894 -3.135 1.00 90.56 79 ASN A O 1
ATOM 642 N N . TRP A 1 80 ? -9.656 -5.123 -2.905 1.00 91.75 80 TRP A N 1
ATOM 643 C CA . TRP A 1 80 ? -8.476 -5.870 -3.311 1.00 91.75 80 TRP A CA 1
ATOM 644 C C . TRP A 1 80 ? -8.025 -6.838 -2.213 1.00 91.75 80 TRP A C 1
ATOM 646 O O . TRP A 1 80 ? -7.996 -6.466 -1.036 1.00 91.75 80 TRP A O 1
ATOM 656 N N . PRO A 1 81 ? -7.624 -8.070 -2.577 1.00 89.00 81 PRO A N 1
ATOM 657 C CA . PRO A 1 81 ? -6.888 -8.925 -1.657 1.00 89.00 81 PRO A CA 1
ATOM 658 C C . PRO A 1 81 ? -5.574 -8.243 -1.258 1.00 89.00 81 PRO A C 1
ATOM 660 O O . PRO A 1 81 ? -4.901 -7.636 -2.086 1.00 89.00 81 PRO A O 1
ATOM 663 N N . ILE A 1 82 ? -5.214 -8.346 0.020 1.00 89.19 82 ILE A N 1
ATOM 664 C CA . ILE A 1 82 ? -4.006 -7.722 0.562 1.00 89.19 82 ILE A CA 1
ATOM 665 C C . ILE A 1 82 ? -2.863 -8.726 0.535 1.00 89.19 82 ILE A C 1
ATOM 667 O O . ILE A 1 82 ? -2.893 -9.708 1.277 1.00 89.19 82 ILE A O 1
ATOM 671 N N . TYR A 1 83 ? -1.843 -8.457 -0.279 1.00 86.12 83 TYR A N 1
ATOM 672 C CA . TYR A 1 83 ? -0.653 -9.313 -0.375 1.00 86.12 83 TYR A CA 1
ATOM 673 C C . TYR A 1 83 ? 0.577 -8.754 0.346 1.00 86.12 83 TYR A C 1
ATOM 675 O O . TYR A 1 83 ? 1.567 -9.463 0.518 1.00 86.12 83 TYR A O 1
ATOM 683 N N . ILE A 1 84 ? 0.537 -7.496 0.794 1.00 89.69 84 ILE A N 1
ATOM 684 C CA . ILE A 1 84 ? 1.634 -6.898 1.562 1.00 89.69 84 ILE A CA 1
ATOM 685 C C . ILE A 1 84 ? 1.631 -7.494 2.975 1.00 89.69 84 ILE A C 1
ATOM 687 O O . ILE A 1 84 ? 0.770 -7.169 3.797 1.00 89.69 84 ILE A O 1
ATOM 691 N N . THR A 1 85 ? 2.616 -8.350 3.263 1.00 91.19 85 THR A N 1
ATOM 692 C CA . THR A 1 85 ? 2.706 -9.144 4.501 1.00 91.19 85 THR A CA 1
ATOM 693 C C . THR A 1 85 ? 2.569 -8.300 5.765 1.00 91.19 85 THR A C 1
ATOM 695 O O . THR A 1 85 ? 1.837 -8.670 6.683 1.00 91.19 85 THR A O 1
ATOM 698 N N . VAL A 1 86 ? 3.213 -7.133 5.810 1.00 91.50 86 VAL A N 1
ATOM 699 C CA . VAL A 1 86 ? 3.137 -6.242 6.976 1.00 91.50 86 VAL A CA 1
ATOM 700 C C . VAL A 1 86 ? 1.694 -5.813 7.251 1.00 91.50 86 VAL A C 1
ATOM 702 O O . VAL A 1 86 ? 1.248 -5.850 8.393 1.00 91.50 86 VAL A O 1
ATOM 705 N N . ILE A 1 87 ? 0.916 -5.514 6.212 1.00 92.94 87 ILE A N 1
ATOM 706 C CA . ILE A 1 87 ? -0.485 -5.100 6.359 1.00 92.94 87 ILE A CA 1
ATOM 707 C C . ILE A 1 87 ? -1.364 -6.273 6.785 1.00 92.94 87 ILE A C 1
ATOM 709 O O . ILE A 1 87 ? -2.204 -6.116 7.669 1.00 92.94 87 ILE A O 1
ATOM 713 N N . THR A 1 88 ? -1.119 -7.473 6.249 1.00 92.50 88 THR A N 1
ATOM 714 C CA . THR A 1 88 ? -1.822 -8.680 6.719 1.00 92.50 88 THR A CA 1
ATOM 715 C C . THR A 1 88 ? -1.558 -8.971 8.201 1.00 92.50 88 THR A C 1
ATOM 717 O O . THR A 1 88 ? -2.480 -9.341 8.930 1.00 92.50 88 THR A O 1
ATOM 720 N N . SER A 1 89 ? -0.331 -8.733 8.681 1.00 92.06 89 SER A N 1
ATOM 721 C CA . SER A 1 89 ? 0.017 -8.868 10.099 1.00 92.06 89 SER A CA 1
ATOM 722 C C . SER A 1 89 ? -0.716 -7.836 10.952 1.00 92.06 89 SER A C 1
ATOM 724 O O . SER A 1 89 ? -1.281 -8.181 11.984 1.00 92.06 89 SER A O 1
ATOM 726 N N . VAL A 1 90 ? -0.756 -6.580 10.506 1.00 93.06 90 VAL A N 1
ATOM 727 C CA . VAL A 1 90 ? -1.453 -5.495 11.207 1.00 93.06 90 VAL A CA 1
ATOM 728 C C . VAL A 1 90 ? -2.957 -5.775 11.313 1.00 93.06 90 VAL A C 1
ATOM 730 O O . VAL A 1 90 ? -3.541 -5.604 12.382 1.00 93.06 90 VAL A O 1
ATOM 733 N N . PHE A 1 91 ? -3.589 -6.291 10.258 1.00 92.56 91 PHE A N 1
ATOM 734 C CA . PHE A 1 91 ? -4.995 -6.710 10.316 1.00 92.56 91 PHE A CA 1
ATOM 735 C C . PHE A 1 91 ? -5.224 -7.898 11.249 1.00 92.56 91 PHE A C 1
ATOM 737 O O . PHE A 1 91 ? -6.220 -7.925 11.969 1.00 92.56 91 PHE A O 1
ATOM 744 N N . SER A 1 92 ? -4.272 -8.829 11.324 1.00 89.81 92 SER A N 1
ATOM 745 C CA . SER A 1 92 ? -4.323 -9.937 12.289 1.00 89.81 92 SER A CA 1
ATOM 746 C C . SER A 1 92 ? -4.243 -9.457 13.745 1.00 89.81 92 SER A C 1
ATOM 748 O O . SER A 1 92 ? -4.718 -10.147 14.641 1.00 89.81 92 SER A O 1
ATOM 750 N N . MET A 1 93 ? -3.705 -8.256 13.989 1.00 88.94 93 MET A N 1
ATOM 751 C CA . MET A 1 93 ? -3.714 -7.605 15.305 1.00 88.94 93 MET A CA 1
ATOM 752 C C . MET A 1 93 ? -5.043 -6.902 15.630 1.00 88.94 93 MET A C 1
ATOM 754 O O . MET A 1 93 ? -5.173 -6.348 16.715 1.00 88.94 93 MET A O 1
ATOM 758 N N . GLY A 1 94 ? -6.028 -6.898 14.726 1.00 90.31 94 GLY A N 1
ATOM 759 C CA . GLY A 1 94 ? -7.341 -6.277 14.948 1.00 90.31 94 GLY A CA 1
ATOM 760 C C . GLY A 1 94 ? -7.508 -4.885 14.332 1.00 90.31 94 GLY A C 1
ATOM 761 O O . GLY A 1 94 ? -8.511 -4.216 14.575 1.00 90.31 94 GLY A O 1
ATOM 762 N N . TYR A 1 95 ? -6.556 -4.434 13.514 1.00 92.88 95 TYR A N 1
ATOM 763 C CA . TYR A 1 95 ? -6.745 -3.231 12.710 1.00 92.88 95 TYR A CA 1
ATOM 764 C C . TYR A 1 95 ? -7.705 -3.469 11.543 1.00 92.88 95 TYR A C 1
ATOM 766 O O . TYR A 1 95 ? -7.726 -4.526 10.921 1.00 92.88 95 TYR A O 1
ATOM 774 N N . THR A 1 96 ? -8.453 -2.426 11.206 1.00 94.06 96 THR A N 1
ATOM 775 C CA . THR A 1 96 ? -9.265 -2.325 9.989 1.00 94.06 96 THR A CA 1
ATOM 776 C C . THR A 1 96 ? -8.607 -1.322 9.041 1.00 94.06 96 THR A C 1
ATOM 778 O O . THR A 1 96 ? -7.723 -0.573 9.463 1.00 94.06 96 THR A O 1
ATOM 781 N N . PHE A 1 97 ? -9.056 -1.241 7.784 1.00 93.44 97 PHE A N 1
ATOM 782 C CA . PHE A 1 97 ? -8.610 -0.189 6.856 1.00 93.44 97 PHE A CA 1
ATOM 783 C C . PHE A 1 97 ? -8.735 1.203 7.475 1.00 93.44 97 PHE A C 1
ATOM 785 O O . PHE A 1 97 ? -7.754 1.941 7.553 1.00 93.44 97 PHE A O 1
ATOM 792 N N . LYS A 1 98 ? -9.920 1.519 8.006 1.00 93.31 98 LYS A N 1
ATOM 793 C CA . LYS A 1 98 ? -10.202 2.801 8.650 1.00 93.31 98 LYS A CA 1
ATOM 794 C C . LYS A 1 98 ? -9.240 3.093 9.802 1.00 93.31 98 LYS A C 1
ATOM 796 O O . LYS A 1 98 ? -8.595 4.139 9.804 1.00 93.31 98 LYS A O 1
ATOM 801 N N . THR A 1 99 ? -9.126 2.177 10.764 1.00 94.00 99 THR A N 1
ATOM 802 C CA . THR A 1 99 ? -8.333 2.421 11.981 1.00 94.00 99 THR A CA 1
ATOM 803 C C . THR A 1 99 ? -6.835 2.473 11.687 1.00 94.00 99 THR A C 1
ATOM 805 O O . THR A 1 99 ? -6.109 3.232 12.329 1.00 94.00 99 THR A O 1
ATOM 808 N N . LEU A 1 100 ? -6.369 1.731 10.679 1.00 95.12 100 LEU A N 1
ATOM 809 C CA . LEU A 1 100 ? -4.987 1.796 10.216 1.00 95.12 100 LEU A CA 1
ATOM 810 C C . LEU A 1 100 ? -4.693 3.117 9.493 1.00 95.12 100 LEU A C 1
ATOM 812 O O . LEU A 1 100 ? -3.698 3.771 9.799 1.00 95.12 100 LEU A O 1
ATOM 816 N N . CYS A 1 101 ? -5.569 3.549 8.584 1.00 94.81 101 CYS A N 1
ATOM 817 C CA . CYS A 1 101 ? -5.446 4.844 7.913 1.00 94.81 101 CYS A CA 1
ATOM 818 C C . CYS A 1 101 ? -5.451 6.010 8.911 1.00 94.81 101 CYS A C 1
ATOM 820 O O . CYS A 1 101 ? -4.666 6.946 8.766 1.00 94.81 101 CYS A O 1
ATOM 822 N N . GLU A 1 102 ? -6.312 5.966 9.928 1.00 93.56 102 GLU A N 1
ATOM 823 C CA . GLU A 1 102 ? -6.353 6.973 10.994 1.00 93.56 102 GLU A CA 1
ATOM 824 C C . GLU A 1 102 ? -5.054 7.000 11.813 1.00 93.56 102 GLU A C 1
ATOM 826 O O . GLU A 1 102 ? -4.534 8.082 12.088 1.00 93.56 102 GLU A O 1
ATOM 831 N N . ALA A 1 103 ? -4.492 5.835 12.151 1.00 93.50 103 ALA A N 1
ATOM 832 C CA . ALA A 1 103 ? -3.217 5.748 12.861 1.00 93.50 103 ALA A CA 1
ATOM 833 C C . ALA A 1 103 ? -2.050 6.294 12.019 1.00 93.50 103 ALA A C 1
ATOM 835 O O . ALA A 1 103 ? -1.276 7.114 12.503 1.00 93.50 103 ALA A O 1
ATOM 836 N N . LEU A 1 104 ? -1.956 5.907 10.743 1.00 94.19 104 LEU A N 1
ATOM 837 C CA . LEU A 1 104 ? -0.871 6.315 9.838 1.00 94.19 104 LEU A CA 1
ATOM 838 C C . LEU A 1 104 ? -0.907 7.801 9.446 1.00 94.19 104 LEU A C 1
ATOM 840 O O . LEU A 1 104 ? 0.094 8.337 8.978 1.00 94.19 104 LEU A O 1
ATOM 844 N N . LYS A 1 105 ? -2.041 8.487 9.631 1.00 93.94 105 LYS A N 1
ATOM 845 C CA . LYS A 1 105 ? -2.137 9.947 9.453 1.00 93.94 105 LYS A CA 1
ATOM 846 C C . LYS A 1 105 ? -1.465 10.729 10.588 1.00 93.94 105 LYS A C 1
ATOM 848 O O . LYS A 1 105 ? -1.242 11.930 10.438 1.00 93.94 105 LYS A O 1
ATOM 853 N N . GLN A 1 106 ? -1.151 10.085 11.712 1.00 91.62 106 GLN A N 1
ATOM 854 C CA . GLN A 1 106 ? -0.457 10.721 12.828 1.00 91.62 106 GLN A CA 1
ATOM 855 C C . GLN A 1 106 ? 1.044 10.839 12.533 1.00 91.62 106 GLN A C 1
ATOM 857 O O . GLN A 1 106 ? 1.689 9.896 12.076 1.00 91.62 106 GLN A O 1
ATOM 862 N N . THR A 1 107 ? 1.623 12.007 12.816 1.00 89.44 107 THR A N 1
ATOM 863 C CA . THR A 1 107 ? 3.044 12.272 12.564 1.00 89.44 107 THR A CA 1
ATOM 864 C C . THR A 1 107 ? 3.938 11.288 13.321 1.00 89.44 107 THR A C 1
ATOM 866 O O . THR A 1 107 ? 3.847 11.172 14.539 1.00 89.44 107 THR A O 1
ATOM 869 N N . GLY A 1 108 ? 4.843 10.619 12.602 1.00 88.25 108 GLY A N 1
ATOM 870 C CA . GLY A 1 108 ? 5.810 9.678 13.180 1.00 88.25 108 GLY A CA 1
ATOM 871 C C . GLY A 1 108 ? 5.284 8.253 13.382 1.00 88.25 108 GLY A C 1
ATOM 872 O O . GLY A 1 108 ? 6.046 7.398 13.838 1.00 88.25 108 GLY A O 1
ATOM 873 N N . VAL A 1 109 ? 4.027 7.976 13.024 1.00 91.12 109 VAL A N 1
ATOM 874 C CA . VAL A 1 109 ? 3.455 6.626 13.060 1.00 91.12 109 VAL A CA 1
ATOM 875 C C . VAL A 1 109 ? 3.722 5.897 11.742 1.00 91.12 109 VAL A C 1
ATOM 877 O O . VAL A 1 109 ? 3.584 6.439 10.649 1.00 91.12 109 VAL A O 1
ATOM 880 N N . THR A 1 110 ? 4.1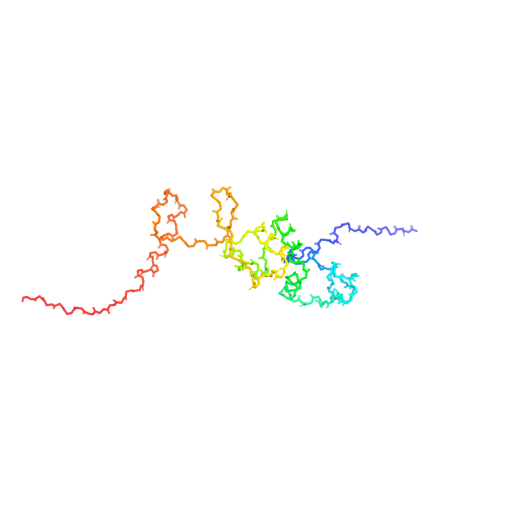16 4.639 11.865 1.00 92.62 110 THR A N 1
ATOM 881 C CA . THR A 1 110 ? 4.435 3.688 10.801 1.00 92.62 110 THR A CA 1
ATOM 882 C C . THR A 1 110 ? 3.841 2.330 11.166 1.00 92.62 110 THR A C 1
ATOM 884 O O . THR A 1 110 ? 3.402 2.113 12.295 1.00 92.62 110 THR A O 1
ATOM 887 N N . THR A 1 111 ? 3.882 1.377 10.239 1.00 89.94 111 THR A N 1
ATOM 888 C CA . THR A 1 111 ? 3.454 -0.012 10.476 1.00 89.94 111 THR A CA 1
ATOM 889 C C . THR A 1 111 ? 4.211 -0.707 11.612 1.00 89.94 111 THR A C 1
ATOM 891 O O . THR A 1 111 ? 3.683 -1.646 12.201 1.00 89.94 111 THR A O 1
ATOM 894 N N . HIS A 1 112 ? 5.417 -0.244 11.957 1.00 89.62 112 HIS A N 1
ATOM 895 C CA . HIS A 1 112 ? 6.265 -0.850 12.989 1.00 89.62 112 HIS A CA 1
ATOM 896 C C . HIS A 1 112 ? 6.083 -0.255 14.392 1.00 89.62 112 HIS A C 1
ATOM 898 O O . HIS A 1 112 ? 6.577 -0.827 15.361 1.00 89.62 112 HIS A O 1
ATOM 904 N N . ASN A 1 113 ? 5.407 0.887 14.519 1.00 92.12 113 ASN A N 1
ATOM 905 C CA . ASN A 1 113 ? 5.186 1.580 15.793 1.00 92.12 113 ASN A CA 1
ATOM 906 C C . ASN A 1 113 ? 3.733 2.057 15.928 1.00 92.12 113 ASN A C 1
ATOM 908 O O . ASN A 1 113 ? 3.466 3.155 16.418 1.00 92.12 113 ASN A O 1
ATOM 912 N N . LEU A 1 114 ? 2.795 1.224 15.470 1.00 91.06 114 LEU A N 1
ATOM 913 C CA . LEU A 1 114 ? 1.373 1.482 15.631 1.00 91.06 114 LEU A CA 1
ATOM 914 C C . LEU A 1 114 ? 1.002 1.542 17.124 1.00 91.06 114 LEU A C 1
ATOM 916 O O . LEU A 1 114 ? 1.574 0.800 17.930 1.00 91.06 114 LEU A O 1
ATOM 920 N N . PRO A 1 115 ? 0.037 2.400 17.504 1.00 89.06 115 PRO A N 1
ATOM 921 C CA . PRO A 1 115 ? -0.573 2.327 18.827 1.00 89.06 115 PRO A CA 1
ATOM 922 C C . PRO A 1 115 ? -1.276 0.966 19.031 1.00 89.06 115 PRO A C 1
ATOM 924 O O . PRO A 1 115 ? -1.266 0.109 18.155 1.00 89.06 115 PRO A O 1
ATOM 927 N N . PRO A 1 116 ? -1.895 0.704 20.185 1.00 87.06 116 PRO A N 1
ATOM 928 C CA . PRO A 1 116 ? -2.821 -0.415 20.302 1.00 87.06 116 PRO A CA 1
ATOM 929 C C . PRO A 1 116 ? -4.021 -0.226 19.354 1.00 87.06 116 PRO A C 1
ATOM 931 O O . PRO A 1 116 ? -4.469 0.912 19.159 1.00 87.06 116 PRO A O 1
ATOM 934 N N . PRO A 1 117 ? -4.576 -1.309 18.781 1.00 85.19 117 PRO A N 1
ATOM 935 C CA . PRO A 1 117 ? -5.789 -1.226 17.981 1.00 85.19 117 PRO A CA 1
ATOM 936 C C . PRO A 1 117 ? -6.941 -0.691 18.847 1.00 85.19 117 PRO A C 1
ATOM 938 O O . PRO A 1 117 ? -7.079 -1.090 20.009 1.00 85.19 117 PRO A O 1
ATOM 941 N N . PRO A 1 118 ? -7.783 0.210 18.315 1.00 78.44 118 PRO A N 1
ATOM 942 C CA . PRO A 1 118 ? -8.980 0.630 19.028 1.00 78.44 118 PRO A CA 1
ATOM 943 C C . PRO A 1 118 ? -9.880 -0.589 19.256 1.00 78.44 118 PRO A C 1
ATOM 945 O O . PRO A 1 118 ? -10.051 -1.411 18.355 1.00 78.44 118 PRO A O 1
ATOM 948 N N . MET A 1 119 ? -10.437 -0.715 20.466 1.00 76.00 119 MET A N 1
ATOM 949 C CA . MET A 1 119 ? -11.275 -1.864 20.811 1.00 76.00 119 MET A CA 1
ATOM 950 C C . MET A 1 119 ? -12.431 -2.015 19.812 1.00 76.00 119 MET A C 1
ATOM 952 O O . MET A 1 119 ? -13.028 -1.002 19.425 1.00 76.00 119 MET A O 1
ATOM 956 N N . PRO A 1 120 ? -12.768 -3.252 19.402 1.00 60.28 120 PRO A N 1
ATOM 957 C CA . PRO A 1 120 ? -13.869 -3.486 18.485 1.00 60.28 120 PRO A CA 1
ATOM 958 C C . PRO A 1 120 ? -15.155 -2.936 19.101 1.00 60.28 120 PRO A C 1
ATOM 960 O O . PRO A 1 120 ? -15.628 -3.396 20.139 1.00 60.28 120 PRO A O 1
ATOM 963 N N . SER A 1 121 ? -15.711 -1.907 18.464 1.00 49.44 121 SER A N 1
ATOM 964 C CA . SER A 1 121 ? -17.039 -1.421 18.812 1.00 49.44 121 SER A CA 1
ATOM 965 C C . SER A 1 121 ? -18.058 -2.493 18.386 1.00 49.44 121 SER A C 1
ATOM 967 O O . SER A 1 121 ? -17.932 -2.991 17.264 1.00 49.44 121 SER A O 1
ATOM 969 N N . PRO A 1 122 ? -19.061 -2.853 19.212 1.00 49.72 122 PRO A N 1
ATOM 970 C CA . PRO A 1 122 ? -19.996 -3.957 18.941 1.00 49.72 122 PRO A CA 1
ATOM 971 C C . PRO A 1 122 ? -20.896 -3.821 17.687 1.00 49.72 122 PRO A C 1
ATOM 973 O O . PRO A 1 122 ? -21.894 -4.525 17.580 1.00 49.72 122 PRO A O 1
ATOM 976 N N . GLN A 1 123 ? -20.612 -2.913 16.747 1.00 40.56 123 GLN A N 1
ATOM 977 C CA . GLN A 1 123 ? -21.541 -2.498 15.686 1.00 40.56 123 GLN A CA 1
ATOM 978 C C . GLN A 1 123 ? -20.987 -2.530 14.248 1.00 40.56 123 GLN A C 1
ATOM 980 O O . GLN A 1 123 ? -21.552 -1.870 13.379 1.00 40.56 123 GLN A O 1
ATOM 985 N N . SER A 1 124 ? -19.927 -3.284 13.936 1.00 39.41 124 SER A N 1
ATOM 986 C CA . SER A 1 124 ? -19.444 -3.380 12.542 1.00 39.41 124 SER A CA 1
ATOM 987 C C . SER A 1 124 ? -19.600 -4.792 11.955 1.00 39.41 124 SER A C 1
ATOM 989 O O . SER A 1 124 ? -18.883 -5.694 12.382 1.00 39.41 124 SER A O 1
ATOM 991 N N . PRO A 1 125 ? -20.486 -5.008 10.959 1.00 45.66 125 PRO A N 1
ATOM 992 C CA . PRO A 1 125 ? -20.712 -6.314 10.335 1.00 45.66 125 PRO A CA 1
ATOM 993 C C . PRO A 1 125 ? -19.743 -6.638 9.178 1.00 45.66 125 PRO A C 1
ATOM 995 O O . PRO A 1 125 ? -20.065 -7.451 8.312 1.00 45.66 125 PRO A O 1
ATOM 998 N N . TYR A 1 126 ? -18.553 -6.033 9.116 1.00 41.31 126 TYR A N 1
ATOM 999 C CA . TYR A 1 126 ? -17.620 -6.303 8.018 1.00 41.31 126 TYR A CA 1
ATOM 1000 C C . TYR A 1 126 ? -16.648 -7.436 8.352 1.00 41.31 126 TYR A C 1
ATOM 1002 O O . TYR A 1 126 ? -15.698 -7.294 9.117 1.00 41.31 126 TYR A O 1
ATOM 1010 N N . ASN A 1 127 ? -16.946 -8.574 7.728 1.00 45.34 127 ASN A N 1
ATOM 1011 C CA . ASN A 1 127 ? -16.178 -9.808 7.642 1.00 45.34 127 ASN A CA 1
ATOM 1012 C C . ASN A 1 127 ? -14.663 -9.588 7.480 1.00 45.34 127 ASN A C 1
ATOM 1014 O O . ASN A 1 127 ? -14.180 -9.340 6.376 1.00 45.34 127 ASN A O 1
ATOM 1018 N N . ILE A 1 128 ? -13.896 -9.827 8.545 1.00 40.94 128 ILE A N 1
ATOM 1019 C CA . ILE A 1 128 ? -12.522 -10.305 8.399 1.00 40.94 128 ILE A CA 1
ATOM 1020 C C . ILE A 1 128 ? -12.622 -11.820 8.236 1.00 40.94 128 ILE A C 1
ATOM 1022 O O . ILE A 1 128 ? -12.776 -12.561 9.203 1.00 40.94 128 ILE A O 1
ATOM 1026 N N . ARG A 1 129 ? -12.538 -12.298 6.991 1.00 47.59 129 ARG A N 1
ATOM 1027 C CA . ARG A 1 129 ? -12.230 -13.705 6.713 1.00 47.59 129 ARG A CA 1
ATOM 1028 C C . ARG A 1 129 ? -10.733 -13.913 6.959 1.00 47.59 129 ARG A C 1
ATOM 1030 O O . ARG A 1 129 ? -9.957 -14.059 6.023 1.00 47.59 129 ARG A O 1
ATOM 1037 N N . ALA A 1 130 ? -10.346 -13.903 8.227 1.00 37.84 130 ALA A N 1
ATOM 1038 C CA . ALA A 1 130 ? -9.130 -14.533 8.716 1.00 37.84 130 ALA A CA 1
ATOM 1039 C C . ALA A 1 130 ? -9.576 -15.833 9.385 1.00 37.84 130 ALA A C 1
ATOM 1041 O O . ALA A 1 130 ? -10.587 -15.851 10.082 1.00 37.84 130 ALA A O 1
ATOM 1042 N N . GLY A 1 131 ? -8.898 -16.941 9.096 1.00 42.88 131 GLY A N 1
ATOM 1043 C CA . GLY A 1 131 ? -9.258 -18.246 9.641 1.00 42.88 131 GLY A CA 1
ATOM 1044 C C . GLY A 1 131 ? -9.271 -18.219 11.167 1.00 42.88 131 GLY A C 1
ATOM 1045 O O . GLY A 1 131 ? -8.218 -18.209 11.792 1.00 42.88 131 GLY A O 1
ATOM 1046 N N . THR A 1 132 ? -10.463 -18.209 11.757 1.00 37.38 132 THR A N 1
ATOM 1047 C CA . THR A 1 132 ? -10.657 -18.363 13.196 1.00 37.38 132 THR A CA 1
ATOM 1048 C C . THR A 1 132 ? -10.836 -19.849 13.491 1.00 37.38 132 THR A C 1
ATOM 1050 O O . THR A 1 132 ? -11.855 -20.446 13.141 1.00 37.38 132 THR A O 1
ATOM 1053 N N . GLU A 1 133 ? -9.824 -20.461 14.105 1.00 43.69 133 GLU A N 1
ATOM 1054 C CA . GLU A 1 133 ? -10.035 -21.651 14.933 1.00 43.69 133 GLU A CA 1
ATOM 1055 C C . GLU A 1 133 ? -10.922 -21.230 16.122 1.00 43.69 133 GLU A C 1
ATOM 1057 O O . GLU A 1 133 ? -10.597 -20.244 16.790 1.00 43.69 133 GLU A O 1
ATOM 1062 N N . PRO A 1 134 ? -12.059 -21.899 16.376 1.00 38.25 134 PRO A N 1
ATOM 1063 C CA . PRO A 1 134 ? -12.934 -21.525 17.476 1.00 38.25 134 PRO A CA 1
ATOM 1064 C C . PRO A 1 134 ? -12.311 -21.926 18.818 1.00 38.25 134 PRO A C 1
ATOM 1066 O O . PRO A 1 134 ? -12.022 -23.097 19.064 1.00 38.25 134 PRO A O 1
ATOM 1069 N N . SER A 1 135 ? -12.122 -20.917 19.670 1.00 38.09 135 SER A N 1
ATOM 1070 C CA . SER A 1 135 ? -11.828 -21.053 21.096 1.00 38.09 135 SER A CA 1
ATOM 1071 C C . SER A 1 135 ? -12.973 -21.786 21.807 1.00 38.09 135 SER A C 1
ATOM 1073 O O . SER A 1 135 ? -14.144 -21.524 21.542 1.00 38.09 135 SER A O 1
ATOM 1075 N N . LEU A 1 136 ? -12.620 -22.711 22.699 1.00 41.91 136 LEU A N 1
ATOM 1076 C CA . LEU A 1 136 ? -13.474 -23.740 23.307 1.00 41.91 136 LEU A CA 1
ATOM 1077 C C . LEU A 1 136 ? -14.285 -23.255 24.535 1.00 41.91 136 LEU A C 1
ATOM 1079 O O . LEU A 1 136 ? -14.532 -24.050 25.435 1.00 41.91 136 LEU A O 1
ATOM 1083 N N . GLU A 1 137 ? -14.668 -21.978 24.626 1.00 47.84 137 GLU A N 1
ATOM 1084 C CA . GLU A 1 137 ? -15.316 -21.446 25.848 1.00 47.84 137 GLU A CA 1
ATOM 1085 C C . GLU A 1 137 ? -16.702 -20.816 25.670 1.00 47.84 137 GLU A C 1
ATOM 1087 O O . GLU A 1 137 ? -17.369 -20.575 26.671 1.00 47.84 137 GLU A O 1
ATOM 1092 N N . ASP A 1 138 ? -17.208 -20.648 24.447 1.00 47.12 138 ASP A N 1
ATOM 1093 C CA . ASP A 1 138 ? -18.598 -20.231 24.238 1.00 47.12 138 ASP A CA 1
ATOM 1094 C C . ASP A 1 138 ? -19.424 -21.386 23.670 1.00 47.12 138 ASP A C 1
ATOM 1096 O O . ASP A 1 138 ? -19.030 -22.056 22.714 1.00 47.12 138 ASP A O 1
ATOM 1100 N N . GLY A 1 139 ? -20.555 -21.646 24.327 1.00 45.66 139 GLY A N 1
ATOM 1101 C CA . GLY A 1 139 ? -21.422 -22.802 24.127 1.00 45.66 139 GLY A CA 1
ATOM 1102 C C . GLY A 1 139 ? -21.767 -23.124 22.669 1.00 45.66 139 GLY A C 1
ATOM 1103 O O . GLY A 1 139 ? -21.780 -22.272 21.785 1.00 45.66 139 GLY A O 1
ATOM 1104 N N . LEU A 1 140 ? -22.056 -24.411 2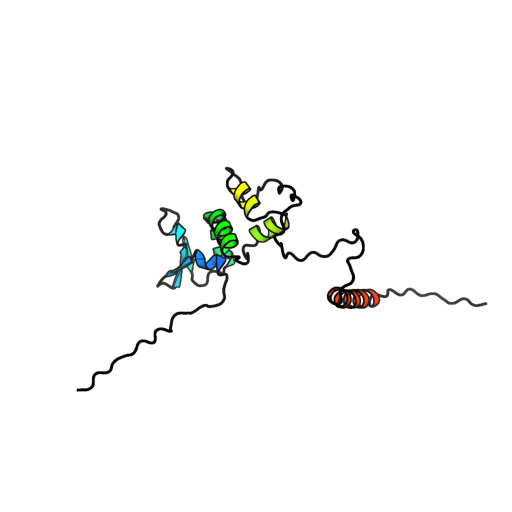2.456 1.00 49.31 140 LEU A N 1
ATOM 1105 C CA . LEU A 1 140 ? -22.264 -25.065 21.165 1.00 49.31 140 LEU A CA 1
ATOM 1106 C C . LEU A 1 140 ? -23.110 -24.214 20.184 1.00 49.31 140 LEU A C 1
ATOM 1108 O O . LEU A 1 140 ? -24.256 -23.893 20.508 1.00 49.31 140 LEU A O 1
ATOM 1112 N N . PRO A 1 141 ? -22.601 -23.879 18.981 1.00 51.19 141 PRO A N 1
ATOM 1113 C CA . PRO A 1 141 ? -23.389 -23.179 17.972 1.00 51.19 141 PRO A CA 1
ATOM 1114 C C . PRO A 1 141 ? -24.521 -24.070 17.443 1.00 51.19 141 PRO A C 1
ATOM 1116 O O . PRO A 1 141 ? -24.400 -25.296 17.384 1.00 51.19 141 PRO A O 1
ATOM 1119 N N . GLU A 1 142 ? -25.621 -23.432 17.042 1.00 53.22 142 GLU A N 1
ATOM 1120 C CA . GLU A 1 142 ? -26.816 -24.080 16.499 1.00 53.22 142 GLU A CA 1
ATOM 1121 C C . GLU A 1 142 ? -26.454 -25.036 15.345 1.00 53.22 142 GLU A C 1
ATOM 1123 O O . GLU A 1 142 ? -25.731 -24.687 14.407 1.00 53.22 142 GLU A O 1
ATOM 1128 N N . PHE A 1 143 ? -26.899 -26.289 15.468 1.00 47.72 143 PHE A N 1
ATOM 1129 C CA . PHE A 1 143 ? -26.452 -27.414 14.647 1.00 47.72 143 PHE A CA 1
ATOM 1130 C C . PHE A 1 143 ? -26.787 -27.185 13.161 1.00 47.72 143 PHE A C 1
ATOM 1132 O O . PHE A 1 143 ? -27.953 -27.157 12.774 1.00 47.72 143 PHE A O 1
ATOM 1139 N N . SER A 1 144 ? -25.765 -27.079 12.306 1.00 58.56 144 SER A N 1
ATOM 1140 C CA . SER A 1 144 ? -25.908 -27.070 10.844 1.00 58.56 144 SER A CA 1
ATOM 1141 C C . SER A 1 144 ? -25.044 -28.159 10.214 1.00 58.56 144 SER A C 1
ATOM 1143 O O . SER A 1 144 ? -23.931 -28.440 10.664 1.00 58.56 144 SER A O 1
ATOM 1145 N N . THR A 1 145 ? -25.548 -28.775 9.144 1.00 55.47 145 THR A N 1
ATOM 1146 C CA . THR A 1 145 ? -24.938 -29.921 8.452 1.00 55.47 145 THR A CA 1
ATOM 1147 C C . THR A 1 145 ? -23.500 -29.647 7.998 1.00 55.47 145 THR A C 1
ATOM 1149 O O . THR A 1 145 ? -22.683 -30.562 7.966 1.00 55.47 145 THR A O 1
ATOM 1152 N N . SER A 1 146 ? -23.148 -28.389 7.706 1.00 55.41 146 SER A N 1
ATOM 1153 C CA . SER A 1 146 ? -21.785 -27.997 7.316 1.00 55.41 146 SER A CA 1
ATOM 1154 C C . SER A 1 146 ? -20.768 -28.081 8.463 1.00 55.41 146 SER A C 1
ATOM 1156 O O . SER A 1 146 ? -19.591 -28.345 8.215 1.00 55.41 146 SER A O 1
ATOM 1158 N N . ILE A 1 147 ? -21.208 -27.916 9.715 1.00 56.97 147 ILE A N 1
ATOM 1159 C CA . ILE A 1 147 ? -20.370 -28.065 10.913 1.00 56.97 147 ILE A CA 1
ATOM 1160 C C . ILE A 1 147 ? -20.121 -29.554 11.204 1.00 56.97 147 ILE A C 1
ATOM 1162 O O . ILE A 1 147 ? -18.995 -29.945 11.516 1.00 56.97 147 ILE A O 1
ATOM 1166 N N . PHE A 1 148 ? -21.134 -30.403 11.003 1.00 58.56 148 PHE A N 1
ATOM 1167 C CA . PHE A 1 148 ? -21.056 -31.850 11.234 1.00 58.56 148 PHE A CA 1
ATOM 1168 C C . PHE A 1 148 ? -20.009 -32.563 10.363 1.00 58.56 148 PHE A C 1
ATOM 1170 O O . PHE A 1 148 ? -19.456 -33.564 10.792 1.00 58.56 148 PHE A O 1
ATOM 1177 N N . VAL A 1 149 ? -19.665 -32.050 9.176 1.00 58.94 149 VAL A N 1
ATOM 1178 C CA . VAL A 1 149 ? -18.635 -32.666 8.309 1.00 58.94 149 VAL A CA 1
ATOM 1179 C C . VAL A 1 149 ? -17.212 -32.424 8.837 1.00 58.94 149 VAL A C 1
ATOM 1181 O O . VAL A 1 149 ? -16.294 -33.188 8.542 1.00 58.94 149 VAL A O 1
ATOM 1184 N N . ARG A 1 150 ? -17.003 -31.382 9.651 1.00 58.28 150 ARG A N 1
ATOM 1185 C CA . ARG A 1 150 ? -15.662 -30.940 10.067 1.00 58.28 150 ARG A CA 1
ATOM 1186 C C . ARG A 1 150 ? -15.181 -31.570 11.380 1.00 58.28 150 ARG A C 1
ATOM 1188 O O . ARG A 1 150 ? -13.976 -31.679 11.592 1.00 58.28 150 ARG A O 1
ATOM 1195 N N . PHE A 1 151 ? -16.099 -32.011 12.238 1.00 55.53 151 PHE A N 1
ATOM 1196 C CA . PHE A 1 151 ? -15.783 -32.658 13.518 1.00 55.53 151 PHE A CA 1
ATOM 1197 C C . PHE A 1 151 ? -15.310 -34.125 13.417 1.00 55.53 151 PHE A C 1
ATOM 1199 O O . PHE A 1 151 ? -14.346 -34.459 14.104 1.00 55.53 151 PHE A O 1
ATOM 1206 N N . PRO A 1 152 ? -15.872 -34.989 12.546 1.00 60.59 152 PRO A N 1
ATOM 1207 C CA . PRO A 1 152 ? -15.437 -36.379 12.407 1.00 60.59 152 PRO A CA 1
ATOM 1208 C C . PRO A 1 152 ? -13.972 -36.493 11.986 1.00 60.59 152 PRO A C 1
ATOM 1210 O O . PRO A 1 152 ? -13.253 -37.342 12.494 1.00 60.59 152 PRO A O 1
ATOM 1213 N N . ILE A 1 153 ? -13.497 -35.588 11.121 1.00 59.03 153 ILE A N 1
ATOM 1214 C CA . ILE A 1 153 ? -12.100 -35.574 10.663 1.00 59.03 153 ILE A CA 1
ATOM 1215 C C . ILE A 1 153 ? -11.146 -35.291 11.832 1.00 59.03 153 ILE A C 1
ATOM 1217 O O . ILE A 1 153 ? -10.119 -35.952 11.957 1.00 59.03 153 ILE A O 1
ATOM 1221 N N . LYS A 1 154 ? -11.494 -34.345 12.717 1.00 57.47 154 LYS A N 1
ATOM 1222 C CA . LYS A 1 154 ? -10.684 -34.035 13.906 1.00 57.47 154 LYS A CA 1
ATOM 1223 C C . LYS A 1 154 ? -10.695 -35.191 14.921 1.00 57.47 154 LYS A C 1
ATOM 1225 O O . LYS A 1 154 ? -9.675 -35.426 15.559 1.00 57.47 154 LYS A O 1
ATOM 1230 N N . PHE A 1 155 ? -11.805 -35.925 15.034 1.00 56.94 155 PHE A N 1
ATOM 1231 C CA . PHE A 1 155 ? -11.925 -37.082 15.931 1.00 56.94 155 PHE A CA 1
ATOM 1232 C C . PHE A 1 155 ? -11.078 -38.276 15.461 1.00 56.94 155 PHE A C 1
ATOM 1234 O O . PHE A 1 155 ? -10.366 -38.868 16.263 1.00 56.94 155 PHE A O 1
ATOM 1241 N N . ILE A 1 156 ? -11.078 -38.569 14.155 1.00 59.78 156 ILE A N 1
ATOM 1242 C CA . ILE A 1 156 ? -10.290 -39.668 13.565 1.00 59.78 156 ILE A CA 1
ATOM 1243 C C . ILE A 1 156 ? -8.784 -39.464 13.793 1.00 59.78 156 ILE A C 1
ATOM 1245 O O . ILE A 1 156 ? -8.072 -40.412 14.093 1.00 59.78 156 ILE A O 1
ATOM 1249 N N . ILE A 1 157 ? -8.295 -38.222 13.697 1.00 59.72 157 ILE A N 1
ATOM 1250 C CA . ILE A 1 157 ? -6.868 -37.908 13.885 1.00 59.72 157 ILE A CA 1
ATOM 1251 C C . ILE A 1 157 ? -6.430 -38.065 15.353 1.00 59.72 157 ILE A C 1
ATOM 1253 O O . ILE A 1 157 ? -5.280 -38.408 15.612 1.00 59.72 157 ILE A O 1
ATOM 1257 N N . ALA A 1 158 ? -7.326 -37.805 16.310 1.00 58.91 158 ALA A N 1
ATOM 1258 C CA . ALA A 1 158 ? -7.025 -37.928 17.736 1.00 58.91 158 ALA A CA 1
ATOM 1259 C C . ALA A 1 158 ? -7.028 -39.389 18.226 1.00 58.91 158 ALA A C 1
ATOM 1261 O O . ALA A 1 158 ? -6.266 -39.719 19.131 1.00 58.91 158 ALA A O 1
ATOM 1262 N N . ASP A 1 159 ? -7.852 -40.253 17.625 1.00 57.53 159 ASP A N 1
ATOM 1263 C CA . ASP A 1 159 ? -7.958 -41.678 17.980 1.00 57.53 159 ASP A CA 1
ATOM 1264 C C . ASP A 1 159 ? -6.726 -42.492 17.536 1.00 57.53 159 ASP A C 1
ATOM 1266 O O . ASP A 1 159 ? -6.332 -43.450 18.193 1.00 57.53 159 ASP A O 1
ATOM 1270 N N . ASP A 1 160 ? -6.041 -42.056 16.474 1.00 59.69 160 ASP A N 1
ATOM 1271 C CA . ASP A 1 160 ? -4.899 -42.768 15.878 1.00 59.69 160 ASP A CA 1
ATOM 1272 C C . ASP A 1 160 ? -3.575 -42.607 16.666 1.00 59.69 160 ASP A C 1
ATOM 1274 O O . ASP A 1 160 ? -2.535 -43.134 16.270 1.00 59.69 160 ASP A O 1
ATOM 1278 N N . GLN A 1 161 ? -3.579 -41.885 17.798 1.00 58.56 161 GLN A N 1
ATOM 1279 C CA . GLN A 1 161 ? -2.393 -41.657 18.646 1.00 58.56 161 GLN A CA 1
ATOM 1280 C C . GLN A 1 161 ? -2.436 -42.400 19.992 1.00 58.56 161 GLN A C 1
ATOM 1282 O O . GLN A 1 161 ? -2.087 -41.852 21.041 1.00 58.56 161 GLN A O 1
ATOM 1287 N N . VAL A 1 162 ? -2.826 -43.677 19.975 1.00 57.53 162 VAL A N 1
ATOM 1288 C CA . VAL A 1 162 ? -2.811 -44.546 21.163 1.00 57.53 162 VAL A CA 1
ATOM 1289 C C . VAL A 1 162 ? -1.370 -44.826 21.626 1.00 57.53 162 VAL A C 1
ATOM 1291 O O . VAL A 1 162 ? -0.628 -45.574 20.991 1.00 57.53 162 VAL A O 1
ATOM 1294 N N . LEU A 1 163 ? -0.976 -44.280 22.781 1.00 58.19 163 LEU A N 1
ATOM 1295 C CA . LEU A 1 163 ? 0.183 -44.757 23.545 1.00 58.19 163 LEU A CA 1
ATOM 1296 C C . LEU A 1 163 ? -0.258 -45.913 24.450 1.00 58.19 163 LEU A C 1
ATOM 1298 O O . LEU A 1 163 ? -1.013 -45.711 25.399 1.00 58.19 163 LEU A O 1
ATOM 1302 N N . VAL A 1 164 ? 0.236 -47.120 24.176 1.00 67.81 164 VAL A N 1
ATOM 1303 C CA . VAL A 1 164 ? 0.040 -48.305 25.027 1.00 67.81 164 VAL A CA 1
ATOM 1304 C C . VAL A 1 164 ? 1.195 -48.426 26.027 1.00 67.81 164 VAL A C 1
ATOM 1306 O O . VAL A 1 164 ? 2.351 -48.496 25.604 1.00 67.81 164 VAL A O 1
ATOM 1309 N N . PRO A 1 165 ? 0.912 -48.536 27.336 1.00 50.09 165 PRO A N 1
ATOM 1310 C CA . PRO A 1 165 ? 1.754 -49.349 28.206 1.00 50.09 165 PRO A CA 1
ATOM 1311 C C . PRO A 1 165 ? 0.954 -50.455 28.907 1.00 50.09 165 PRO A C 1
ATOM 1313 O O . PRO A 1 165 ? -0.134 -50.242 29.433 1.00 50.09 165 PRO A O 1
ATOM 1316 N N . ASN A 1 166 ? 1.565 -51.640 28.872 1.00 58.59 166 ASN A N 1
ATOM 1317 C CA . ASN A 1 166 ? 1.109 -52.942 29.350 1.00 58.59 166 ASN A CA 1
ATOM 1318 C C . ASN A 1 166 ? 0.423 -52.942 30.724 1.00 58.59 166 ASN A C 1
ATOM 1320 O O . ASN A 1 166 ? 0.957 -52.404 31.692 1.00 58.59 166 ASN A O 1
ATOM 1324 N N . LEU A 1 167 ? -0.675 -53.695 30.819 1.00 50.94 167 LEU A N 1
ATOM 1325 C CA . LEU A 1 167 ? -1.149 -54.277 32.069 1.00 50.94 167 LEU A CA 1
ATOM 1326 C C . LEU A 1 167 ? -1.058 -55.800 31.964 1.00 50.94 167 LEU A C 1
ATOM 1328 O O . LEU A 1 167 ? -1.798 -56.432 31.210 1.00 50.94 167 LEU A O 1
ATOM 1332 N N . ASP A 1 168 ? -0.123 -56.354 32.736 1.00 50.62 168 ASP A N 1
ATOM 1333 C CA . ASP A 1 168 ? -0.182 -57.723 33.231 1.00 50.62 168 ASP A CA 1
ATOM 1334 C C . ASP A 1 168 ? -1.559 -57.962 33.860 1.00 50.62 168 ASP A C 1
ATOM 1336 O O . ASP A 1 168 ? -1.998 -57.243 34.762 1.00 50.62 168 ASP A O 1
ATOM 1340 N N . VAL A 1 169 ? -2.248 -58.976 33.348 1.00 59.28 169 VAL A N 1
ATOM 1341 C CA . VAL A 1 169 ? -3.533 -59.449 33.853 1.00 59.28 169 VAL A CA 1
ATOM 1342 C C . VAL A 1 169 ? -3.253 -60.370 35.034 1.00 59.28 169 VAL A C 1
ATOM 1344 O O . VAL A 1 169 ? -2.655 -61.430 34.859 1.00 59.28 169 VAL A O 1
ATOM 1347 N N . HIS A 1 170 ? -3.702 -59.990 36.229 1.00 46.72 170 HIS A N 1
ATOM 1348 C CA . HIS A 1 170 ? -3.771 -60.902 37.368 1.00 46.72 170 HIS A CA 1
ATOM 1349 C C . HIS A 1 170 ? -5.243 -61.235 37.642 1.00 46.72 170 HIS A C 1
ATOM 1351 O O . HIS A 1 170 ? -5.953 -60.463 38.282 1.00 46.72 170 HIS A O 1
ATOM 1357 N N . GLU A 1 171 ? -5.693 -62.393 37.158 1.00 46.44 171 GLU A N 1
ATOM 1358 C CA . GLU A 1 171 ? -6.878 -63.092 37.669 1.00 46.44 171 GLU A CA 1
ATOM 1359 C C . GLU A 1 171 ? -6.405 -64.364 38.379 1.00 46.44 171 GLU A C 1
ATOM 1361 O O . GLU A 1 171 ? -5.939 -65.308 37.739 1.00 46.44 171 GLU A O 1
ATOM 1366 N N . ASN A 1 172 ? -6.435 -64.342 39.714 1.00 43.34 172 ASN A N 1
ATOM 1367 C CA . ASN A 1 172 ? -7.369 -65.138 40.525 1.00 43.34 172 ASN A CA 1
ATOM 1368 C C . ASN A 1 172 ? -7.209 -64.799 42.011 1.00 43.34 172 ASN A C 1
ATOM 1370 O O . 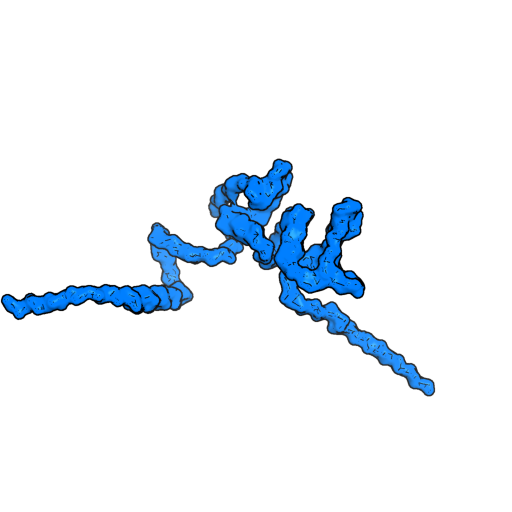ASN A 1 172 ? -6.061 -64.867 42.506 1.00 43.34 172 ASN A O 1
#